Protein AF-A0A6C0HVA7-F1 (afdb_monomer_lite)

pLDDT: mean 82.08, std 8.39, range [44.03, 93.44]

Foldseek 3Di:
DPPPDQQKDWDDDPPDIDMDGPLAAQDDDLDPVVVVVCCVPVVADPDLVSNVLVSQVPHRQEYEPVRVVVVQVSSVVVDDAWDWDDDPQWIFIGGVNHTSHIHGYDD

Structure (mmCIF, N/CA/C/O backbone):
data_AF-A0A6C0HVA7-F1
#
_entry.id   AF-A0A6C0HVA7-F1
#
loop_
_atom_site.group_PDB
_atom_site.id
_atom_site.type_symbol
_atom_site.label_atom_id
_atom_site.label_alt_id
_atom_site.label_comp_id
_atom_site.label_asym_id
_atom_site.label_entity_id
_atom_site.label_seq_id
_atom_site.pdbx_PDB_ins_code
_atom_site.Cartn_x
_atom_site.Cartn_y
_atom_site.Cartn_z
_atom_site.occupancy
_atom_site.B_iso_or_equiv
_atom_site.auth_seq_id
_atom_site.auth_comp_id
_atom_site.auth_asym_id
_atom_site.auth_atom_id
_atom_site.p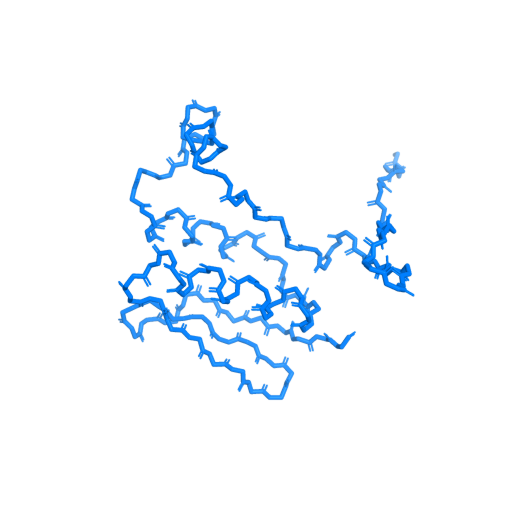dbx_PDB_model_num
ATOM 1 N N . MET A 1 1 ? 15.342 -6.994 25.412 1.00 44.03 1 MET A N 1
ATOM 2 C CA . MET A 1 1 ? 15.002 -5.560 25.267 1.00 44.03 1 MET A CA 1
ATOM 3 C C . MET A 1 1 ? 13.693 -5.446 24.498 1.00 44.03 1 MET A C 1
ATOM 5 O O . MET A 1 1 ? 13.670 -5.836 23.341 1.00 44.03 1 MET A O 1
ATOM 9 N N . LYS A 1 2 ? 12.597 -4.975 25.113 1.00 48.12 2 LYS A N 1
ATOM 10 C CA . LYS A 1 2 ? 11.417 -4.556 24.337 1.00 48.12 2 LYS A CA 1
ATOM 11 C C . LYS A 1 2 ? 11.788 -3.227 23.688 1.00 48.12 2 LYS A C 1
ATOM 13 O O . LYS A 1 2 ? 11.954 -2.239 24.395 1.00 48.12 2 LYS A O 1
ATOM 18 N N . SER A 1 3 ? 12.007 -3.222 22.380 1.00 52.38 3 SER A N 1
ATOM 19 C CA . SER A 1 3 ? 12.209 -1.997 21.611 1.00 52.38 3 SER A CA 1
ATOM 20 C C . SER A 1 3 ? 11.020 -1.064 21.849 1.00 52.38 3 SER A C 1
ATOM 22 O O . SER A 1 3 ? 9.885 -1.406 21.511 1.00 52.38 3 SER A O 1
ATOM 24 N N . ILE A 1 4 ? 11.276 0.095 22.463 1.00 58.94 4 ILE A N 1
ATOM 25 C CA . ILE A 1 4 ? 10.311 1.189 22.633 1.00 58.94 4 ILE A CA 1
ATOM 26 C C . ILE A 1 4 ? 10.183 1.870 21.263 1.00 58.94 4 ILE A C 1
ATOM 28 O O . ILE A 1 4 ? 10.712 2.948 21.022 1.00 58.94 4 ILE A O 1
ATOM 32 N N . GLY A 1 5 ? 9.596 1.152 20.307 1.00 65.31 5 GLY A N 1
ATOM 33 C CA . GLY A 1 5 ? 9.332 1.661 18.968 1.00 65.31 5 GLY A CA 1
ATOM 34 C C . GLY A 1 5 ? 8.153 2.627 18.980 1.00 65.31 5 GLY A C 1
ATOM 35 O O . GLY A 1 5 ? 7.266 2.545 19.837 1.00 65.31 5 GLY A O 1
ATOM 36 N N . ILE A 1 6 ? 8.120 3.531 18.003 1.00 74.19 6 ILE A N 1
ATOM 37 C CA . ILE A 1 6 ? 6.936 4.351 17.746 1.00 74.19 6 ILE A CA 1
ATOM 38 C C . ILE A 1 6 ? 5.814 3.396 17.332 1.00 74.19 6 ILE A C 1
ATOM 40 O O . ILE A 1 6 ? 5.873 2.768 16.281 1.00 74.19 6 ILE A O 1
ATOM 44 N N . ASN A 1 7 ? 4.799 3.262 18.184 1.00 80.50 7 ASN A N 1
ATOM 45 C CA . ASN A 1 7 ? 3.649 2.392 17.922 1.00 80.50 7 ASN A CA 1
ATOM 46 C C . ASN A 1 7 ? 2.459 3.157 17.339 1.00 80.50 7 ASN A C 1
ATOM 48 O O . ASN A 1 7 ? 1.574 2.551 16.732 1.00 80.50 7 ASN A O 1
ATOM 52 N N . LYS A 1 8 ? 2.418 4.476 17.548 1.00 83.62 8 LYS A N 1
ATOM 53 C CA . LYS A 1 8 ? 1.341 5.361 17.111 1.00 83.62 8 LYS A CA 1
ATOM 54 C C . LYS A 1 8 ? 1.925 6.661 16.580 1.00 83.62 8 LYS A C 1
ATOM 56 O O . LYS A 1 8 ? 2.853 7.194 17.182 1.00 83.62 8 LYS A O 1
ATOM 61 N N . VAL A 1 9 ? 1.348 7.163 15.499 1.00 82.56 9 VAL A N 1
ATOM 62 C CA . VAL A 1 9 ? 1.666 8.470 14.922 1.00 82.56 9 VAL A CA 1
ATOM 63 C C . VAL A 1 9 ? 0.410 9.320 14.991 1.00 82.56 9 VAL A C 1
ATOM 65 O O . VAL A 1 9 ? -0.677 8.840 14.671 1.00 82.56 9 VAL A O 1
ATOM 68 N N . TYR A 1 10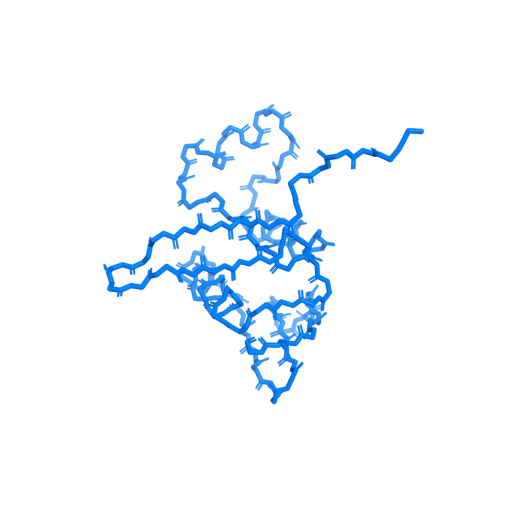 ? 0.570 10.561 15.436 1.00 85.25 10 TYR A N 1
ATOM 69 C CA . TYR A 1 10 ? -0.478 11.572 15.444 1.00 85.25 10 TYR A CA 1
ATOM 70 C C . TYR A 1 10 ? -0.090 12.645 14.443 1.00 85.25 10 TYR A C 1
ATOM 72 O O . TYR A 1 10 ? 1.046 13.119 14.466 1.00 85.25 10 TYR A O 1
ATOM 80 N N . TYR A 1 11 ? -1.012 13.012 13.566 1.00 81.75 11 TYR A N 1
ATOM 81 C CA . TYR A 1 11 ? -0.774 14.052 12.580 1.00 81.75 11 TYR A CA 1
ATOM 82 C C . TYR A 1 11 ? -2.047 14.865 12.344 1.00 81.75 11 TYR A C 1
ATOM 84 O O . TYR A 1 11 ? -3.166 14.356 12.442 1.00 81.75 11 TYR A O 1
ATOM 92 N N . SER A 1 12 ? -1.862 16.157 12.089 1.00 81.19 12 SER A N 1
ATOM 93 C CA . SER A 1 12 ? -2.958 17.087 11.830 1.00 81.19 12 SER A CA 1
ATOM 94 C C . SER A 1 12 ? -3.360 17.014 10.362 1.00 81.19 12 SER A C 1
ATOM 96 O O . SER A 1 12 ? -2.514 17.112 9.476 1.00 81.19 12 SER A O 1
ATOM 98 N N . ILE A 1 13 ? -4.655 16.875 10.110 1.00 79.00 13 ILE A N 1
ATOM 99 C CA . ILE A 1 13 ? -5.278 17.033 8.796 1.00 79.00 13 ILE A CA 1
ATOM 100 C C . ILE A 1 13 ? -6.250 18.191 8.949 1.00 79.00 13 ILE A C 1
ATOM 102 O O . ILE A 1 13 ? -7.092 18.086 9.825 1.00 79.00 13 ILE A O 1
ATOM 106 N N . GLU A 1 14 ? -6.143 19.254 8.147 1.00 79.94 14 GLU A N 1
ATOM 107 C CA . GLU A 1 14 ? -6.988 20.471 8.162 1.00 79.94 14 GLU A CA 1
ATOM 108 C C . GLU A 1 14 ? -7.693 20.782 9.502 1.00 79.94 14 GLU A C 1
ATOM 110 O O . GLU A 1 14 ? -7.186 21.583 10.281 1.00 79.94 14 GLU A O 1
ATOM 115 N N . ASN A 1 15 ? -8.823 20.128 9.799 1.00 80.62 15 ASN A N 1
ATOM 116 C CA . ASN A 1 15 ? -9.655 20.393 10.978 1.00 80.62 15 ASN A CA 1
ATOM 117 C C . ASN A 1 15 ? -9.618 19.322 12.091 1.00 80.62 15 ASN A C 1
ATOM 119 O O . ASN A 1 15 ? -10.394 19.414 13.036 1.00 80.62 15 ASN A O 1
ATOM 123 N N . ASN A 1 16 ? -8.772 18.292 11.999 1.00 78.50 16 ASN A N 1
ATOM 124 C CA . ASN A 1 16 ? -8.732 17.164 12.934 1.00 78.50 16 ASN A CA 1
ATOM 125 C C . ASN A 1 16 ? -7.306 16.664 13.204 1.00 78.50 16 ASN A C 1
ATOM 127 O O . ASN A 1 16 ? -6.441 16.666 12.330 1.00 78.50 16 ASN A O 1
ATOM 131 N N . ILE A 1 17 ? -7.081 16.136 14.409 1.00 80.62 17 ILE A N 1
ATOM 132 C CA . ILE A 1 17 ? -5.900 15.320 14.711 1.00 80.62 17 ILE A CA 1
ATOM 133 C C . ILE A 1 17 ? -6.279 13.860 14.478 1.00 80.62 17 ILE A C 1
ATOM 135 O O . ILE A 1 17 ? -7.191 13.337 15.120 1.00 80.62 17 ILE A O 1
ATOM 139 N N . VAL A 1 18 ? -5.572 13.196 13.568 1.00 78.75 18 VAL A N 1
ATOM 140 C CA . VAL A 1 18 ? -5.759 11.774 13.276 1.00 78.75 18 VAL A CA 1
ATOM 141 C C . VAL A 1 18 ? -4.636 10.981 13.928 1.00 78.75 18 VAL A C 1
ATOM 143 O O . VAL A 1 18 ? -3.488 11.423 13.974 1.00 78.75 18 VAL A O 1
ATOM 146 N N . PHE A 1 19 ? -4.975 9.806 14.459 1.00 84.19 19 PHE A N 1
ATOM 147 C CA . PHE A 1 19 ? -3.996 8.855 14.968 1.00 84.19 19 PHE A CA 1
ATOM 148 C C . PHE A 1 19 ? -3.998 7.586 14.125 1.00 84.19 19 PHE A C 1
ATOM 150 O O . PHE A 1 19 ? -5.050 7.116 13.686 1.00 84.19 19 PHE A O 1
ATOM 157 N N . GLU A 1 20 ? -2.824 6.984 13.970 1.00 76.56 20 GLU A N 1
ATOM 158 C CA . GLU A 1 20 ? -2.666 5.695 13.303 1.00 76.56 20 GLU A CA 1
ATOM 159 C C . GLU A 1 20 ? -1.661 4.820 14.025 1.00 76.56 20 GLU A C 1
ATOM 161 O O . GLU A 1 20 ? -0.675 5.305 14.580 1.00 76.56 20 GLU A O 1
ATOM 166 N N . LYS A 1 21 ? -1.904 3.506 14.019 1.00 83.38 21 LYS A N 1
ATOM 167 C CA . LYS A 1 21 ? -0.879 2.548 14.431 1.00 83.38 21 LYS A CA 1
ATOM 168 C C . LYS A 1 21 ? 0.148 2.440 13.316 1.00 83.38 21 LYS A C 1
ATOM 170 O O . LYS A 1 21 ? -0.229 2.230 12.167 1.00 83.38 21 LYS A O 1
ATOM 175 N N . VAL A 1 22 ? 1.432 2.478 13.664 1.00 79.44 22 VAL A N 1
ATOM 176 C CA . VAL A 1 22 ? 2.528 2.340 12.685 1.00 79.44 22 VAL A CA 1
ATOM 177 C C . VAL A 1 22 ? 2.409 1.041 11.885 1.00 79.44 22 VAL A C 1
ATOM 179 O O . VAL A 1 22 ? 2.667 1.027 10.688 1.00 79.44 22 VAL A O 1
ATOM 182 N N . SER A 1 23 ? 1.907 -0.030 12.504 1.00 78.31 23 SER A N 1
ATOM 183 C CA . SER A 1 23 ? 1.659 -1.313 11.837 1.00 78.31 23 SER A CA 1
ATOM 184 C C . SER A 1 23 ? 0.553 -1.295 10.772 1.00 78.31 23 SER A C 1
ATOM 186 O O . SER A 1 23 ? 0.367 -2.298 10.093 1.00 78.31 23 SER A O 1
ATOM 188 N N . GLN A 1 24 ? -0.204 -0.203 10.650 1.00 76.88 24 GLN A N 1
ATOM 189 C CA . GLN A 1 24 ? -1.303 -0.022 9.691 1.00 76.88 24 GLN A CA 1
ATOM 190 C C . GLN A 1 24 ? -1.032 1.130 8.709 1.00 76.88 24 GLN A C 1
ATOM 192 O O . GLN A 1 24 ? -1.881 1.438 7.866 1.00 76.88 24 GLN A O 1
ATOM 197 N N . MET A 1 25 ? 0.119 1.795 8.841 1.00 77.31 25 MET A N 1
ATOM 198 C CA . MET A 1 25 ? 0.502 2.915 7.992 1.00 77.31 25 MET A CA 1
ATOM 199 C C . MET A 1 25 ? 1.065 2.426 6.663 1.00 77.31 25 MET A C 1
ATOM 201 O O . MET A 1 25 ? 1.745 1.404 6.577 1.00 77.31 25 MET A O 1
ATOM 205 N N . ILE A 1 26 ? 0.813 3.221 5.629 1.00 74.62 26 ILE A N 1
ATOM 206 C CA . ILE A 1 26 ? 1.448 3.094 4.324 1.00 74.62 26 ILE A CA 1
ATOM 207 C C . ILE A 1 26 ? 2.248 4.372 4.129 1.00 74.62 26 ILE A C 1
ATOM 209 O O . ILE A 1 26 ? 1.672 5.457 4.138 1.00 74.62 26 ILE A O 1
ATOM 213 N N . SER A 1 27 ? 3.559 4.252 3.948 1.00 69.06 27 SER A N 1
ATOM 214 C CA . SER A 1 27 ? 4.377 5.381 3.517 1.00 69.06 27 SER A CA 1
ATOM 215 C C . SER A 1 27 ? 4.632 5.252 2.025 1.00 69.06 27 SER A C 1
ATOM 217 O O . SER A 1 27 ? 5.157 4.236 1.570 1.00 69.06 27 SER A O 1
ATOM 219 N N . ILE A 1 28 ? 4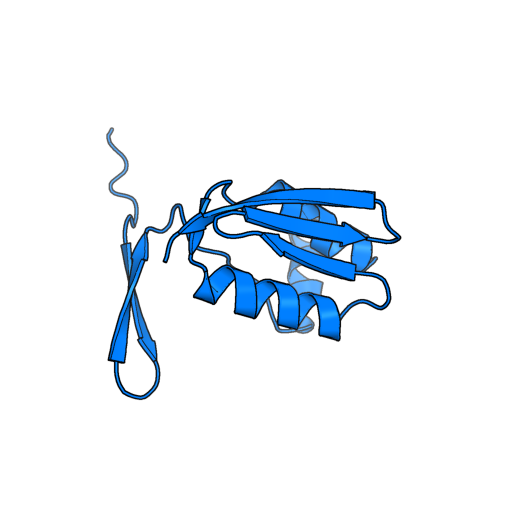.247 6.277 1.271 1.00 70.62 28 ILE A N 1
ATOM 220 C CA . ILE A 1 28 ? 4.617 6.410 -0.133 1.00 70.62 28 ILE A CA 1
ATOM 221 C C . ILE A 1 28 ? 5.390 7.694 -0.353 1.00 70.62 28 ILE A C 1
ATOM 223 O O . ILE A 1 28 ? 4.936 8.786 -0.013 1.00 70.62 28 ILE A O 1
ATOM 227 N N . ASN A 1 29 ? 6.541 7.552 -0.999 1.00 71.25 29 ASN A N 1
ATOM 228 C CA . ASN A 1 29 ? 7.310 8.679 -1.487 1.00 71.25 29 ASN A CA 1
ATOM 229 C C . ASN A 1 29 ? 6.607 9.260 -2.717 1.00 71.25 29 ASN A C 1
ATOM 231 O O . ASN A 1 29 ? 6.681 8.715 -3.819 1.00 71.25 29 ASN A O 1
ATOM 235 N N . SER A 1 30 ? 5.897 10.371 -2.516 1.00 66.69 30 SER A N 1
ATOM 236 C CA . SER A 1 30 ? 5.128 11.025 -3.578 1.00 66.69 30 SER A CA 1
ATOM 237 C C . SER A 1 30 ? 5.991 11.841 -4.549 1.00 66.69 30 SER A C 1
ATOM 239 O O . SER A 1 30 ? 5.554 12.136 -5.661 1.00 66.69 30 SER A O 1
ATOM 241 N N . SER A 1 31 ? 7.216 12.194 -4.149 1.00 75.44 31 SER A N 1
ATOM 242 C CA . SER A 1 31 ? 8.150 12.997 -4.943 1.00 75.44 31 SER A CA 1
ATOM 243 C C . SER A 1 31 ? 9.036 12.135 -5.835 1.00 75.44 31 SER A C 1
ATOM 245 O O . SER A 1 31 ? 9.661 11.176 -5.377 1.00 75.44 31 SER A O 1
ATOM 247 N N . ASN A 1 32 ? 9.189 12.551 -7.093 1.00 75.69 32 ASN A N 1
ATOM 248 C CA . ASN A 1 32 ? 10.103 11.915 -8.041 1.00 75.69 32 ASN A CA 1
ATOM 249 C C . ASN A 1 32 ? 11.559 11.931 -7.560 1.00 75.69 32 ASN A C 1
ATOM 251 O O . ASN A 1 32 ? 12.277 10.962 -7.790 1.00 75.69 32 ASN A O 1
ATOM 255 N N . MET A 1 33 ? 11.989 12.974 -6.840 1.00 79.50 33 MET A N 1
ATOM 256 C CA . MET A 1 33 ? 13.343 13.018 -6.273 1.00 79.50 33 MET A CA 1
ATOM 257 C C . MET A 1 33 ? 13.569 11.911 -5.243 1.00 79.50 33 MET A C 1
ATOM 259 O O . MET A 1 33 ? 14.621 11.280 -5.241 1.00 79.50 33 MET A O 1
ATOM 263 N N . TRP A 1 34 ? 12.568 11.628 -4.407 1.00 81.06 34 TRP A N 1
ATOM 264 C CA . TRP A 1 34 ? 12.653 10.541 -3.433 1.00 81.06 34 TRP A CA 1
ATOM 265 C C . TRP A 1 34 ? 12.636 9.168 -4.110 1.00 81.06 34 TRP A C 1
ATOM 267 O O . TRP A 1 34 ? 13.401 8.299 -3.713 1.00 81.06 34 TRP A O 1
ATOM 277 N N . LYS A 1 35 ? 11.874 8.985 -5.198 1.00 81.75 35 LYS A N 1
ATOM 278 C CA . LYS A 1 35 ? 11.946 7.755 -6.013 1.00 81.75 35 LYS A CA 1
ATOM 279 C C . LYS A 1 35 ? 13.337 7.554 -6.631 1.00 81.75 35 LYS A C 1
ATOM 281 O O . LYS A 1 35 ? 13.821 6.429 -6.709 1.00 81.75 35 LYS A O 1
ATOM 286 N N . VAL A 1 36 ? 13.997 8.633 -7.062 1.00 82.75 36 VAL A N 1
ATOM 287 C CA . VAL A 1 36 ? 15.388 8.587 -7.550 1.00 82.75 36 VAL A CA 1
ATOM 288 C C . VAL A 1 36 ? 16.346 8.210 -6.420 1.00 82.75 36 VAL A C 1
ATOM 290 O O . VAL A 1 36 ? 17.184 7.332 -6.612 1.00 82.75 36 VAL A O 1
ATOM 293 N N . ALA A 1 37 ? 16.185 8.796 -5.234 1.00 84.50 37 ALA A N 1
ATOM 294 C CA . ALA A 1 37 ? 16.961 8.411 -4.059 1.00 84.50 37 ALA A CA 1
ATOM 295 C C . ALA A 1 37 ? 16.749 6.929 -3.697 1.00 84.50 37 ALA A C 1
ATOM 297 O O . ALA A 1 37 ? 17.723 6.229 -3.432 1.00 84.50 37 ALA A O 1
ATOM 298 N N . ASP A 1 38 ? 15.515 6.419 -3.779 1.00 83.00 38 ASP A N 1
ATOM 299 C CA . ASP A 1 38 ? 15.209 5.006 -3.532 1.00 83.00 38 ASP A CA 1
ATOM 300 C C . ASP A 1 38 ? 15.937 4.071 -4.509 1.00 83.00 38 ASP A C 1
ATOM 302 O O . ASP A 1 38 ? 16.415 3.002 -4.125 1.00 83.00 38 ASP A O 1
ATOM 306 N N . ARG A 1 39 ? 16.068 4.475 -5.776 1.00 84.88 39 ARG A N 1
ATOM 307 C CA . ARG A 1 39 ? 16.823 3.719 -6.787 1.00 84.88 39 ARG A CA 1
ATOM 308 C C . ARG A 1 39 ? 18.314 3.697 -6.471 1.00 84.88 39 ARG A C 1
ATOM 310 O O . ARG A 1 39 ? 18.932 2.641 -6.541 1.00 84.88 39 ARG A O 1
ATOM 317 N N . ILE A 1 40 ? 18.871 4.844 -6.084 1.00 85.94 40 ILE A N 1
ATOM 318 C CA . ILE A 1 40 ? 20.302 4.996 -5.788 1.00 85.94 40 ILE A CA 1
ATOM 319 C C . ILE A 1 40 ? 20.688 4.251 -4.505 1.00 85.94 40 ILE A C 1
ATOM 321 O O . ILE A 1 40 ? 21.694 3.548 -4.481 1.00 85.94 40 ILE A O 1
ATOM 325 N N . HIS A 1 41 ? 19.902 4.398 -3.437 1.00 86.44 41 HIS A N 1
ATOM 326 C CA . HIS A 1 41 ? 20.280 3.931 -2.101 1.00 86.44 41 HIS A CA 1
ATOM 327 C C . HIS A 1 41 ? 19.704 2.565 -1.731 1.00 86.44 41 HIS A C 1
ATOM 329 O O . HIS A 1 41 ? 20.315 1.843 -0.945 1.00 86.44 41 HIS A O 1
ATOM 335 N N . TYR A 1 42 ? 18.551 2.193 -2.289 1.00 82.31 42 TYR A N 1
ATOM 336 C CA . TYR A 1 42 ? 17.840 0.960 -1.933 1.00 82.31 42 TYR A CA 1
ATOM 337 C C . TYR A 1 42 ? 17.638 0.015 -3.123 1.00 82.31 42 TYR A C 1
ATOM 339 O O . TYR A 1 42 ? 16.885 -0.954 -3.010 1.00 82.31 42 TYR A O 1
ATOM 347 N N . ASN A 1 43 ? 18.311 0.280 -4.251 1.00 82.19 43 ASN A N 1
ATOM 348 C CA . ASN A 1 43 ? 18.227 -0.499 -5.489 1.00 82.19 43 ASN A CA 1
ATOM 349 C C . ASN A 1 43 ? 16.772 -0.740 -5.932 1.00 82.19 43 ASN A C 1
ATOM 351 O O . ASN A 1 43 ? 16.394 -1.832 -6.367 1.00 82.19 43 ASN A O 1
ATOM 355 N N . ALA A 1 44 ? 15.917 0.270 -5.740 1.00 83.62 44 ALA A N 1
ATOM 356 C CA . ALA A 1 44 ? 14.526 0.186 -6.143 1.00 83.62 44 ALA A CA 1
ATOM 357 C C . ALA A 1 44 ? 14.412 0.082 -7.679 1.00 83.62 44 ALA A C 1
ATOM 359 O O . ALA A 1 44 ? 15.245 0.644 -8.393 1.00 83.62 44 ALA A O 1
ATOM 360 N N . PRO A 1 45 ? 13.387 -0.605 -8.217 1.00 84.56 45 PRO A N 1
ATOM 361 C CA . PRO A 1 45 ? 13.225 -0.745 -9.660 1.00 84.56 45 PRO A CA 1
ATOM 362 C C . PRO A 1 45 ? 13.127 0.600 -10.396 1.00 84.56 45 PRO A C 1
ATOM 364 O O . PRO A 1 45 ? 12.490 1.551 -9.931 1.00 84.56 45 PRO A O 1
ATOM 367 N N . ASN A 1 46 ? 13.734 0.658 -11.584 1.00 82.12 46 ASN A N 1
ATOM 368 C CA . ASN A 1 46 ? 13.628 1.815 -12.479 1.00 82.12 46 ASN A CA 1
ATOM 369 C C . ASN A 1 46 ? 12.244 1.914 -13.129 1.00 82.12 46 ASN A C 1
ATOM 371 O O . ASN A 1 46 ? 11.743 3.013 -13.355 1.00 82.12 46 ASN A O 1
ATOM 375 N N . ASP A 1 47 ? 11.629 0.764 -13.393 1.00 85.88 47 ASP A N 1
ATOM 376 C CA . ASP A 1 47 ? 10.272 0.670 -13.908 1.00 85.88 47 ASP A CA 1
ATOM 377 C C . ASP A 1 47 ? 9.240 0.965 -12.806 1.00 85.88 47 ASP A C 1
ATOM 379 O O . ASP A 1 47 ? 9.318 0.435 -11.694 1.00 85.88 47 ASP A O 1
ATOM 383 N N . VAL A 1 48 ? 8.270 1.822 -13.127 1.00 80.75 48 VAL A N 1
ATOM 384 C CA . VAL A 1 48 ? 7.267 2.328 -12.179 1.00 80.75 48 VAL A CA 1
ATOM 385 C C . VAL A 1 48 ? 6.354 1.200 -11.695 1.00 80.75 48 VAL A C 1
ATOM 387 O O . VAL A 1 48 ? 6.046 1.122 -10.504 1.00 80.75 48 VAL A O 1
ATOM 390 N N . ILE A 1 49 ? 5.979 0.279 -12.586 1.00 83.00 49 ILE A N 1
ATOM 391 C CA . ILE A 1 49 ? 5.144 -0.877 -12.246 1.00 83.00 49 ILE A CA 1
ATOM 392 C C . ILE A 1 49 ? 5.859 -1.761 -11.219 1.00 83.00 49 ILE A C 1
ATOM 394 O O . ILE A 1 49 ? 5.302 -2.090 -10.169 1.00 83.00 49 ILE A O 1
ATOM 398 N N . ASN A 1 50 ? 7.119 -2.106 -11.478 1.00 84.56 50 ASN A N 1
ATOM 399 C CA . ASN A 1 50 ? 7.922 -2.917 -10.570 1.00 84.56 50 ASN A CA 1
ATOM 400 C C . ASN A 1 50 ? 8.236 -2.192 -9.252 1.00 84.56 50 ASN A C 1
ATOM 402 O O . ASN A 1 50 ? 8.302 -2.841 -8.204 1.00 84.56 50 ASN A O 1
ATOM 406 N N . TYR A 1 51 ? 8.378 -0.863 -9.271 1.00 85.56 51 TYR A N 1
ATOM 407 C CA . TYR A 1 51 ? 8.533 -0.052 -8.061 1.00 85.56 51 TYR A CA 1
ATOM 408 C C . TYR A 1 51 ? 7.321 -0.213 -7.134 1.00 85.56 51 TYR A C 1
ATOM 410 O O . TYR A 1 51 ? 7.476 -0.611 -5.976 1.00 85.56 51 TYR A O 1
ATOM 418 N N . TYR A 1 52 ? 6.105 -0.009 -7.648 1.00 83.44 52 TYR A N 1
ATOM 419 C CA . TYR A 1 52 ? 4.894 -0.178 -6.842 1.00 83.44 52 TYR A CA 1
ATOM 420 C C . TYR A 1 52 ? 4.613 -1.639 -6.489 1.00 83.44 52 TYR A C 1
ATOM 422 O O . TYR A 1 52 ? 4.142 -1.903 -5.385 1.00 83.44 52 TYR A O 1
ATOM 430 N N . LYS A 1 53 ? 4.984 -2.601 -7.343 1.00 85.62 53 LYS A N 1
ATOM 431 C CA . LYS A 1 53 ? 4.926 -4.031 -7.003 1.00 85.62 53 LYS A CA 1
ATOM 432 C C . LYS A 1 53 ? 5.724 -4.355 -5.743 1.00 85.62 53 LYS A C 1
ATOM 434 O O . LYS A 1 53 ? 5.213 -5.030 -4.852 1.00 85.62 53 LYS A O 1
ATOM 439 N N . ASN A 1 54 ? 6.944 -3.831 -5.643 1.00 85.44 54 ASN A N 1
ATOM 440 C CA . ASN A 1 54 ? 7.802 -4.013 -4.474 1.00 85.44 54 ASN A CA 1
ATOM 441 C C . ASN A 1 54 ? 7.196 -3.366 -3.215 1.00 85.44 54 ASN A C 1
ATOM 443 O O . ASN A 1 54 ? 7.242 -3.952 -2.135 1.00 85.44 54 ASN A O 1
ATOM 447 N N . ILE A 1 55 ? 6.578 -2.186 -3.352 1.00 84.94 55 ILE A N 1
ATOM 448 C CA . ILE A 1 55 ? 5.875 -1.528 -2.240 1.00 84.94 55 ILE A CA 1
ATOM 449 C C . ILE A 1 55 ? 4.706 -2.390 -1.763 1.00 84.94 55 ILE A C 1
ATOM 451 O O . ILE A 1 55 ? 4.650 -2.720 -0.583 1.00 84.94 55 ILE A O 1
ATOM 455 N N . VAL A 1 56 ? 3.819 -2.809 -2.669 1.00 87.56 56 VAL A N 1
ATOM 456 C CA . VAL A 1 56 ? 2.628 -3.616 -2.350 1.00 87.56 56 VAL A CA 1
ATOM 457 C C . VAL A 1 56 ? 3.000 -4.914 -1.635 1.00 87.56 56 VAL A C 1
ATOM 459 O O . VAL A 1 56 ? 2.356 -5.276 -0.657 1.00 87.56 56 VAL A O 1
ATOM 462 N N . GLN A 1 57 ? 4.084 -5.577 -2.041 1.00 85.50 57 GLN A N 1
ATOM 463 C CA . GLN A 1 57 ? 4.569 -6.794 -1.377 1.00 85.50 57 GLN A CA 1
ATOM 464 C C . GLN A 1 57 ? 5.054 -6.573 0.065 1.00 85.50 57 GLN A C 1
ATOM 466 O O . GLN A 1 57 ? 5.067 -7.513 0.856 1.00 85.50 57 GLN A O 1
ATOM 471 N N . LYS A 1 58 ? 5.460 -5.349 0.413 1.00 84.06 58 LYS A N 1
ATOM 472 C CA . LYS A 1 58 ? 5.957 -4.978 1.747 1.00 84.06 58 LYS A CA 1
ATOM 473 C C . LYS A 1 58 ? 4.895 -4.313 2.620 1.00 84.06 58 LYS A C 1
ATOM 475 O O . LYS A 1 58 ? 5.161 -4.031 3.788 1.00 84.06 58 LYS A O 1
ATOM 480 N N . MET A 1 59 ? 3.716 -4.033 2.068 1.00 85.56 59 MET A N 1
ATOM 481 C CA . MET A 1 59 ? 2.642 -3.375 2.801 1.00 85.56 59 MET A CA 1
ATOM 482 C C . MET A 1 59 ? 2.088 -4.270 3.915 1.00 85.56 59 MET A C 1
ATOM 484 O O . MET A 1 59 ? 2.043 -5.498 3.776 1.00 85.56 59 MET A O 1
ATOM 488 N N . PRO A 1 60 ? 1.611 -3.668 5.017 1.00 86.12 60 PRO A N 1
ATOM 489 C CA . PRO A 1 60 ? 0.929 -4.427 6.046 1.00 86.12 60 PRO A CA 1
ATOM 490 C C . PRO A 1 60 ? -0.363 -5.040 5.498 1.00 86.12 60 PRO A C 1
ATOM 492 O O . PRO A 1 60 ? -1.096 -4.413 4.741 1.00 86.12 60 PRO A O 1
ATOM 495 N N . GLN A 1 61 ? -0.671 -6.262 5.937 1.00 89.25 61 GLN A N 1
ATOM 496 C CA . GLN A 1 61 ? -1.870 -7.003 5.518 1.00 89.25 61 GLN A CA 1
ATOM 497 C C . GLN A 1 61 ? -3.183 -6.342 5.962 1.00 89.25 61 GLN A C 1
ATOM 499 O O . GLN A 1 61 ? -4.241 -6.659 5.426 1.00 89.25 61 GLN A O 1
ATOM 504 N N . ILE A 1 62 ? -3.126 -5.442 6.948 1.00 90.00 62 ILE A N 1
ATOM 505 C CA . ILE A 1 62 ? -4.275 -4.708 7.478 1.00 90.00 62 ILE A CA 1
ATOM 506 C C . ILE A 1 62 ? -4.023 -3.216 7.279 1.00 90.00 62 ILE A C 1
ATOM 508 O O . ILE A 1 62 ? -3.082 -2.666 7.850 1.00 90.00 62 ILE A O 1
ATOM 512 N N . LEU A 1 63 ? -4.892 -2.561 6.514 1.00 87.31 63 LEU A N 1
ATOM 513 C CA . LEU A 1 63 ? -4.779 -1.153 6.147 1.00 87.31 63 LEU A CA 1
ATOM 514 C C . LEU A 1 63 ? -5.991 -0.372 6.641 1.00 87.31 63 LEU A C 1
ATOM 516 O O . LEU A 1 63 ? -7.124 -0.853 6.576 1.00 87.31 63 LEU A O 1
ATOM 520 N N . ARG A 1 64 ? -5.776 0.872 7.076 1.00 86.88 64 ARG A N 1
ATOM 521 C CA . ARG A 1 64 ? -6.894 1.802 7.258 1.00 86.88 64 ARG A CA 1
ATOM 522 C C . ARG A 1 64 ? -7.476 2.192 5.905 1.00 86.88 64 ARG A C 1
ATOM 524 O O . ARG A 1 64 ? -6.732 2.452 4.959 1.00 86.88 64 ARG A O 1
ATOM 531 N N . ARG A 1 65 ? -8.802 2.289 5.829 1.00 87.12 65 ARG A N 1
ATOM 532 C CA . ARG A 1 65 ? -9.534 2.567 4.589 1.00 87.12 65 ARG A CA 1
ATOM 533 C C . ARG A 1 65 ? -9.095 3.867 3.930 1.00 87.12 65 ARG A C 1
ATOM 535 O O . ARG A 1 65 ? -8.922 3.894 2.719 1.00 87.12 65 ARG A O 1
ATOM 542 N N . ILE A 1 66 ? -8.885 4.911 4.728 1.00 84.06 66 ILE A N 1
ATOM 543 C CA . ILE A 1 66 ? -8.461 6.221 4.228 1.00 84.06 66 ILE A CA 1
ATOM 544 C C . ILE A 1 66 ? -7.074 6.155 3.574 1.00 84.06 66 ILE A C 1
ATOM 546 O O . ILE A 1 66 ? -6.900 6.619 2.452 1.00 84.06 66 ILE A O 1
ATOM 550 N N . ASN A 1 67 ? -6.116 5.472 4.204 1.00 82.88 67 ASN A N 1
ATOM 551 C CA . ASN A 1 67 ? -4.769 5.298 3.656 1.00 82.88 67 ASN A CA 1
ATOM 552 C C . ASN A 1 67 ? -4.779 4.452 2.393 1.00 82.88 67 ASN A C 1
ATOM 554 O O . ASN A 1 67 ? -4.105 4.778 1.420 1.00 82.88 67 ASN A O 1
ATOM 558 N N . ALA A 1 68 ? -5.551 3.366 2.420 1.00 87.75 68 ALA A N 1
ATOM 559 C CA . ALA A 1 68 ? -5.732 2.499 1.273 1.00 87.75 68 ALA A CA 1
ATOM 560 C C . ALA A 1 68 ? -6.297 3.286 0.081 1.00 87.75 68 ALA A C 1
ATOM 562 O O . ALA A 1 68 ? -5.770 3.158 -1.018 1.00 87.75 68 ALA A O 1
ATOM 563 N N . ASP A 1 69 ? -7.305 4.137 0.303 1.00 87.12 69 ASP A N 1
ATOM 564 C CA . ASP A 1 69 ? -7.902 4.993 -0.730 1.00 87.12 69 ASP A CA 1
ATOM 565 C C . ASP A 1 69 ? -6.899 6.018 -1.286 1.00 87.12 69 ASP A C 1
ATOM 567 O O . ASP A 1 69 ? -6.732 6.129 -2.500 1.00 87.12 69 ASP A O 1
ATOM 571 N N . HIS A 1 70 ? -6.158 6.715 -0.420 1.00 84.81 70 HIS A N 1
ATOM 572 C CA . HIS A 1 70 ? -5.109 7.639 -0.863 1.00 84.81 70 HIS A CA 1
ATOM 573 C C . HIS A 1 70 ? -4.026 6.938 -1.688 1.00 84.81 70 HIS A C 1
ATOM 575 O O . HIS A 1 70 ? -3.615 7.444 -2.734 1.00 84.81 70 HIS A O 1
ATOM 581 N N . PHE A 1 71 ? -3.588 5.763 -1.239 1.00 86.69 71 PHE A N 1
ATOM 582 C CA . PHE A 1 71 ? -2.552 4.982 -1.898 1.00 86.69 71 PHE A CA 1
ATOM 583 C C . PHE A 1 71 ? -2.973 4.523 -3.296 1.00 86.69 71 PHE A C 1
ATOM 585 O O . PHE A 1 71 ? -2.252 4.770 -4.264 1.00 86.69 71 PHE A O 1
ATOM 592 N N . VAL A 1 72 ? -4.149 3.900 -3.431 1.00 87.81 72 VAL A N 1
ATOM 593 C CA . VAL A 1 72 ? -4.603 3.384 -4.732 1.00 87.81 72 VAL A CA 1
ATOM 594 C C . VAL A 1 72 ? -4.889 4.501 -5.728 1.00 87.81 72 VAL A C 1
ATOM 596 O O . VAL A 1 72 ? -4.540 4.362 -6.896 1.00 87.81 72 VAL A O 1
ATOM 599 N N . ARG A 1 73 ? -5.428 5.643 -5.277 1.00 85.94 73 ARG A N 1
ATOM 600 C CA . ARG A 1 73 ? -5.609 6.825 -6.135 1.00 85.94 73 ARG A CA 1
ATOM 601 C C . ARG A 1 73 ? -4.278 7.380 -6.628 1.00 85.94 73 ARG A C 1
ATOM 603 O O . ARG A 1 73 ? -4.176 7.780 -7.785 1.00 85.94 73 ARG A O 1
ATOM 610 N N . TYR A 1 74 ? -3.265 7.409 -5.762 1.00 85.75 74 TYR A N 1
ATOM 611 C CA . TYR A 1 74 ? -1.928 7.852 -6.146 1.00 85.75 74 TYR A CA 1
ATOM 612 C C . TYR A 1 74 ? -1.312 6.919 -7.193 1.00 85.75 74 TYR A C 1
ATOM 614 O O . TYR A 1 74 ? -0.854 7.401 -8.222 1.00 85.75 74 TYR A O 1
ATOM 622 N N . ILE A 1 75 ? -1.353 5.599 -6.982 1.00 83.94 75 ILE A N 1
ATOM 623 C CA . ILE A 1 75 ? -0.806 4.641 -7.956 1.00 83.94 75 ILE A CA 1
ATOM 624 C C . ILE A 1 75 ? -1.559 4.700 -9.282 1.00 83.94 75 ILE A C 1
ATOM 626 O O . ILE A 1 75 ? -0.923 4.723 -10.332 1.00 83.94 75 ILE A O 1
ATOM 630 N N . TYR A 1 76 ? -2.891 4.755 -9.240 1.00 84.06 76 TYR A N 1
ATOM 631 C CA . TYR A 1 76 ? -3.722 4.846 -10.439 1.00 84.06 76 TYR A CA 1
ATOM 632 C C . TYR A 1 76 ? -3.346 6.058 -11.302 1.00 84.06 76 TYR A C 1
ATOM 634 O O . TYR A 1 76 ? -3.302 5.963 -12.520 1.00 84.06 76 TYR A O 1
ATOM 642 N N . ARG A 1 77 ? -3.003 7.191 -10.677 1.00 84.31 77 ARG A N 1
ATOM 643 C CA . ARG A 1 77 ? -2.528 8.384 -11.392 1.00 84.31 77 ARG A CA 1
ATOM 644 C C . ARG A 1 77 ? -1.134 8.211 -12.007 1.00 84.31 77 ARG A C 1
ATOM 646 O O . ARG A 1 77 ? -0.822 8.874 -12.987 1.00 84.31 77 ARG A O 1
ATOM 653 N N . GLU A 1 78 ? -0.279 7.394 -11.403 1.00 82.88 78 GLU A N 1
ATOM 654 C CA . GLU A 1 78 ? 1.135 7.255 -11.782 1.00 82.88 78 GLU A CA 1
ATOM 655 C C . GLU A 1 78 ? 1.397 6.070 -12.727 1.00 82.88 78 GLU A C 1
ATOM 657 O O . GLU A 1 78 ? 2.495 5.968 -13.272 1.00 82.88 78 GLU A O 1
ATOM 662 N N . THR A 1 79 ? 0.439 5.151 -12.896 1.00 77.75 79 THR A N 1
ATOM 663 C CA . THR A 1 79 ? 0.620 3.921 -13.683 1.00 77.75 79 THR A CA 1
ATOM 664 C C . THR A 1 79 ? -0.587 3.597 -14.556 1.00 77.75 79 THR A C 1
ATOM 666 O O . THR A 1 79 ? -1.643 3.208 -14.057 1.00 77.75 79 THR A O 1
ATOM 669 N N . ASP A 1 80 ? -0.389 3.648 -15.872 1.00 73.56 80 ASP A N 1
ATOM 670 C CA . ASP A 1 80 ? -1.341 3.113 -16.844 1.00 73.56 80 ASP A CA 1
ATOM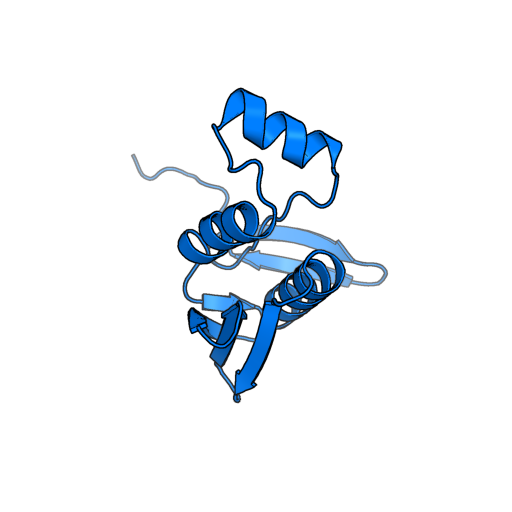 671 C C . ASP A 1 80 ? -1.315 1.577 -16.766 1.00 73.56 80 ASP A C 1
ATOM 673 O O . ASP A 1 80 ? -0.370 0.931 -17.216 1.00 73.56 80 ASP A O 1
ATOM 677 N N . GLY A 1 81 ? -2.324 0.983 -16.121 1.00 70.12 81 GLY A N 1
ATOM 678 C CA . GLY A 1 81 ? -2.469 -0.475 -15.989 1.00 70.12 81 GLY A CA 1
ATOM 679 C C . GLY A 1 81 ? -2.653 -0.985 -14.560 1.00 70.12 81 GLY A C 1
ATOM 680 O O . GLY A 1 81 ? -2.920 -2.176 -14.375 1.00 70.12 81 GLY A O 1
ATOM 681 N N . CYS A 1 82 ? -2.553 -0.117 -13.548 1.00 79.94 82 CYS A N 1
ATOM 682 C CA . CYS A 1 82 ? -2.911 -0.483 -12.182 1.00 79.94 82 CYS A CA 1
ATOM 683 C C . CYS A 1 82 ? -4.405 -0.248 -11.942 1.00 79.94 82 CYS A C 1
ATOM 685 O O . CYS A 1 82 ? -4.895 0.868 -12.064 1.00 79.94 82 CYS A O 1
ATOM 687 N N . ASN A 1 83 ? -5.127 -1.300 -11.569 1.00 86.62 83 ASN A N 1
ATOM 688 C CA . ASN A 1 83 ? -6.542 -1.254 -11.219 1.00 86.62 83 ASN A CA 1
ATOM 689 C C . ASN A 1 83 ? -6.726 -1.676 -9.762 1.00 86.62 83 ASN A C 1
ATOM 691 O O . ASN A 1 83 ? -5.901 -2.383 -9.188 1.00 86.62 83 ASN A O 1
ATOM 695 N N . TYR A 1 84 ? -7.831 -1.279 -9.139 1.00 89.81 84 TYR A N 1
ATOM 696 C CA . TYR A 1 84 ? -8.129 -1.693 -7.772 1.00 89.81 84 TYR A CA 1
ATOM 697 C C . TYR A 1 84 ? -9.618 -1.923 -7.556 1.00 89.81 84 TYR A C 1
ATOM 699 O O . TYR A 1 84 ? -10.472 -1.353 -8.234 1.00 89.81 84 TYR A O 1
ATOM 707 N N . LYS A 1 85 ? -9.937 -2.773 -6.579 1.00 91.00 85 LYS A N 1
ATOM 708 C CA . LYS A 1 85 ? -11.315 -3.062 -6.188 1.00 91.00 85 LYS A CA 1
ATOM 709 C C . LYS A 1 85 ? -11.439 -3.153 -4.678 1.00 91.00 85 LYS A C 1
ATOM 711 O O . LYS A 1 85 ? -10.779 -3.970 -4.040 1.00 91.00 85 LYS A O 1
ATOM 716 N N . PHE A 1 86 ? -12.355 -2.370 -4.122 1.00 89.81 86 PHE A N 1
ATOM 717 C CA . PHE A 1 86 ? -12.800 -2.536 -2.743 1.00 89.81 86 PHE A CA 1
ATOM 718 C C . PHE A 1 86 ? -13.974 -3.523 -2.681 1.00 89.81 86 PHE A C 1
ATOM 720 O O . PHE A 1 86 ? -14.933 -3.416 -3.446 1.00 89.81 86 PHE A O 1
ATOM 727 N N . LYS A 1 87 ? -13.924 -4.474 -1.746 1.00 89.69 87 LYS A N 1
ATOM 728 C CA . LYS A 1 87 ? -15.051 -5.337 -1.359 1.00 89.69 87 LYS A CA 1
ATOM 729 C C . LYS A 1 87 ? -15.192 -5.285 0.156 1.00 89.69 87 LYS A C 1
ATOM 731 O O . LYS A 1 87 ? -14.363 -5.894 0.811 1.00 89.69 87 LYS A O 1
ATOM 736 N N . LYS A 1 88 ? -16.218 -4.609 0.694 1.00 86.50 88 LYS A N 1
ATOM 737 C CA . LYS A 1 88 ? -16.451 -4.399 2.144 1.00 86.50 88 LYS A CA 1
ATOM 738 C C . LYS A 1 88 ? -15.152 -4.175 2.939 1.00 86.50 88 LYS A C 1
ATOM 740 O O . LYS A 1 88 ? -14.675 -3.046 2.981 1.00 86.50 88 LYS A O 1
ATOM 745 N N . ASP A 1 89 ? -14.561 -5.250 3.452 1.00 92.19 89 ASP A N 1
ATOM 746 C CA . ASP A 1 89 ? -13.409 -5.245 4.357 1.00 92.19 89 ASP A CA 1
ATOM 747 C C . ASP A 1 89 ? -12.108 -5.684 3.665 1.00 92.19 89 ASP A C 1
ATOM 749 O O . ASP A 1 89 ? -11.157 -6.107 4.317 1.00 92.19 89 ASP A O 1
ATOM 753 N N . LYS A 1 90 ? -12.062 -5.638 2.330 1.00 93.44 90 LYS A N 1
ATOM 754 C CA . LYS A 1 90 ? -10.905 -6.035 1.525 1.00 93.44 90 LYS A CA 1
ATOM 755 C C . LYS A 1 90 ? -10.603 -5.058 0.398 1.00 93.44 90 LYS A C 1
ATOM 757 O O . LYS A 1 90 ? -11.511 -4.515 -0.238 1.00 93.44 90 LYS A O 1
ATOM 762 N N . LEU A 1 91 ? -9.316 -4.901 0.117 1.00 93.12 91 LEU A N 1
ATOM 763 C CA . LEU A 1 91 ? -8.773 -4.225 -1.053 1.00 93.12 91 LEU A CA 1
ATOM 764 C C . LEU A 1 91 ? -8.008 -5.237 -1.906 1.00 93.12 91 LEU A C 1
ATOM 766 O O . LEU A 1 91 ? -7.149 -5.955 -1.401 1.00 93.12 91 LEU A O 1
ATOM 770 N N . PHE A 1 92 ? -8.299 -5.234 -3.2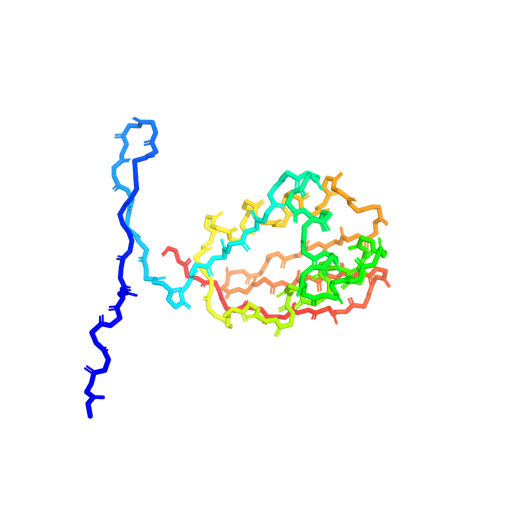01 1.00 92.56 92 PHE A N 1
ATOM 771 C CA . PHE A 1 92 ? -7.559 -5.963 -4.221 1.00 92.56 92 PHE A CA 1
ATOM 772 C C . PHE A 1 92 ? -6.869 -4.958 -5.137 1.00 92.56 92 PHE A C 1
ATOM 774 O O . PHE A 1 92 ? -7.531 -4.056 -5.656 1.00 92.56 92 PHE A O 1
ATOM 781 N N . ILE A 1 93 ? -5.562 -5.118 -5.331 1.00 90.44 93 ILE A N 1
ATOM 782 C CA . ILE A 1 93 ? -4.765 -4.333 -6.278 1.00 90.44 93 ILE A CA 1
ATOM 783 C C . ILE A 1 93 ? -4.391 -5.244 -7.442 1.00 90.44 93 ILE A C 1
ATOM 785 O O . ILE A 1 93 ? -3.926 -6.364 -7.2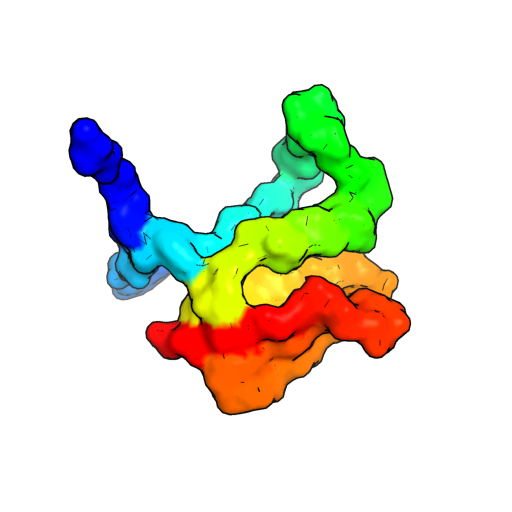26 1.00 90.44 93 ILE A O 1
ATOM 789 N N . TYR A 1 94 ? -4.590 -4.757 -8.660 1.00 89.00 94 TYR A N 1
ATOM 790 C CA . TYR A 1 94 ? -4.344 -5.460 -9.909 1.00 89.00 94 TYR A CA 1
ATOM 791 C C . TYR A 1 94 ? -3.359 -4.668 -10.757 1.00 89.00 94 TYR A C 1
ATOM 793 O O . TYR A 1 94 ? -3.439 -3.445 -10.805 1.00 89.00 94 TYR A O 1
ATOM 801 N N . ILE A 1 95 ? -2.480 -5.355 -11.476 1.00 81.19 95 ILE A N 1
ATOM 802 C CA . ILE A 1 95 ? -1.698 -4.758 -12.561 1.00 81.19 95 ILE A CA 1
ATOM 803 C C . ILE A 1 95 ? -1.855 -5.655 -13.779 1.00 81.19 95 ILE A C 1
ATOM 805 O O . ILE A 1 95 ? -1.561 -6.846 -13.685 1.00 81.19 95 ILE A O 1
ATOM 809 N N . ASN A 1 96 ? -2.320 -5.096 -14.899 1.00 80.75 96 ASN A N 1
ATOM 810 C CA . ASN A 1 96 ? -2.601 -5.851 -16.128 1.00 80.75 96 ASN A CA 1
ATOM 811 C C . ASN A 1 96 ? -3.463 -7.102 -15.849 1.00 80.75 96 ASN A C 1
ATOM 813 O O . ASN A 1 96 ? -3.104 -8.212 -16.230 1.00 80.75 96 ASN A O 1
ATOM 817 N N . ASP A 1 97 ? -4.545 -6.920 -15.083 1.00 81.44 97 ASP A N 1
ATOM 818 C CA . ASP A 1 97 ? -5.497 -7.958 -14.645 1.00 81.44 97 ASP A CA 1
ATOM 819 C C . ASP A 1 97 ? -4.945 -9.062 -13.720 1.00 81.44 97 ASP A C 1
ATOM 821 O O . ASP A 1 97 ? -5.689 -9.940 -13.277 1.00 81.44 97 ASP A O 1
ATOM 825 N N . ILE A 1 98 ? -3.672 -8.988 -13.323 1.00 82.12 98 ILE A N 1
ATOM 826 C CA . ILE A 1 98 ? -3.062 -9.906 -12.354 1.00 82.12 98 ILE A CA 1
ATOM 827 C C . ILE A 1 98 ? -3.199 -9.331 -10.943 1.00 82.12 98 ILE A C 1
ATOM 829 O O . ILE A 1 98 ? -2.815 -8.187 -10.696 1.00 82.12 98 ILE A O 1
ATOM 833 N N . ILE A 1 99 ? -3.699 -10.136 -9.997 1.00 85.38 99 ILE A N 1
ATOM 834 C CA . ILE A 1 99 ? -3.760 -9.757 -8.577 1.00 85.38 99 ILE A CA 1
ATOM 835 C C . ILE A 1 99 ? -2.337 -9.598 -8.039 1.00 85.38 99 ILE A C 1
ATOM 837 O O . ILE A 1 99 ? -1.551 -10.544 -8.006 1.00 85.38 99 ILE A O 1
ATOM 841 N N . LEU A 1 100 ? -2.031 -8.387 -7.591 1.00 85.12 100 LEU A N 1
ATOM 842 C CA . LEU A 1 100 ? -0.740 -7.993 -7.046 1.00 85.12 100 LEU A CA 1
ATOM 843 C C . LEU A 1 100 ? -0.713 -8.079 -5.515 1.00 85.12 100 LEU A C 1
ATOM 845 O O . LEU A 1 100 ? 0.321 -8.386 -4.925 1.00 85.12 100 LEU A O 1
ATOM 849 N N . GLY A 1 101 ? -1.847 -7.792 -4.876 1.00 87.38 101 GLY A N 1
ATOM 850 C CA . GLY A 1 101 ? -1.977 -7.806 -3.427 1.00 87.38 101 GLY A CA 1
ATOM 851 C C . GLY A 1 101 ? -3.432 -7.817 -2.977 1.00 87.38 101 GLY A C 1
ATOM 852 O O . GLY A 1 101 ? -4.298 -7.192 -3.596 1.00 87.38 101 GLY A O 1
ATOM 853 N N . GLU A 1 102 ? -3.671 -8.533 -1.884 1.00 92.94 102 GLU A N 1
ATOM 854 C CA . GLU A 1 102 ? -4.936 -8.577 -1.161 1.00 92.94 102 GLU A CA 1
ATOM 855 C C . GLU A 1 102 ? -4.694 -8.075 0.262 1.00 92.94 102 GLU A C 1
ATOM 857 O O . GLU A 1 102 ? -3.784 -8.546 0.942 1.00 92.94 102 GLU A O 1
ATOM 862 N N . PHE A 1 103 ? -5.512 -7.124 0.707 1.00 92.12 103 PHE A N 1
ATOM 863 C CA . PHE A 1 103 ? -5.373 -6.491 2.014 1.00 92.12 103 PHE A CA 1
ATOM 864 C C . PHE A 1 103 ? -6.706 -6.456 2.739 1.00 92.12 103 PHE A C 1
ATOM 866 O O . PHE A 1 103 ? -7.745 -6.190 2.135 1.00 92.12 103 PHE A O 1
ATOM 873 N N . SER A 1 104 ? -6.667 -6.665 4.050 1.00 93.00 104 SER A N 1
ATOM 874 C CA . SER A 1 104 ? -7.802 -6.429 4.937 1.00 93.00 104 SER A CA 1
ATOM 875 C C . SER A 1 104 ? -7.926 -4.935 5.223 1.00 93.00 104 SER A C 1
ATOM 877 O O . SER A 1 104 ? -6.935 -4.266 5.510 1.00 93.00 104 SER A O 1
ATOM 879 N N . ILE A 1 105 ? -9.141 -4.406 5.163 1.00 91.56 105 ILE A N 1
ATOM 880 C CA . ILE A 1 105 ? -9.443 -2.996 5.389 1.00 91.56 105 ILE A CA 1
ATOM 881 C C . ILE A 1 105 ? -10.153 -2.829 6.727 1.00 91.56 105 ILE A C 1
ATOM 883 O O . ILE A 1 105 ? -11.116 -3.529 7.027 1.00 91.56 105 ILE A O 1
ATOM 887 N N . VAL A 1 106 ? -9.685 -1.860 7.507 1.00 88.88 106 VAL A N 1
ATOM 888 C CA . VAL A 1 106 ? -10.332 -1.382 8.733 1.00 88.88 106 VAL A CA 1
ATOM 889 C C . VAL A 1 106 ? -10.705 0.093 8.574 1.00 88.88 106 VAL A C 1
ATOM 891 O O . VAL A 1 106 ? -10.044 0.816 7.827 1.00 88.88 106 VAL A O 1
ATOM 894 N N . ASN A 1 107 ? -11.758 0.550 9.250 1.00 79.56 107 ASN A N 1
ATOM 895 C CA . ASN A 1 107 ? -12.142 1.972 9.259 1.00 79.56 107 ASN A CA 1
ATOM 896 C C . ASN A 1 107 ? -11.178 2.820 10.116 1.00 79.56 107 ASN A C 1
ATOM 898 O O . ASN A 1 107 ? -10.684 2.304 11.141 1.00 79.56 107 ASN A O 1
#

Sequence (107 aa):
MKSIGINKVYYSIENNIVFEKVSQMISINSSNMWKVADRIHYNAPNDVINYYKNIVQKMPQILRRINADHFVRYIYRETDGCNYKFKKDKLFIYINDIILGEFSIVN

Organism: NCBI:txid1070528

Secondary structure (DSSP, 8-state):
-------EEEEEETTEEEEEEGGG------SHHHHHHHHHHH---SSHHHHHHHHHHHS-SEEEHHHHHHHHHHHHHH-TTEEEEEETTEEEEEETTEEEEEEEEE-

Radius of gyration: 14.91 Å; chains: 1; bounding box: 37×30×42 Å